Protein AF-A0A1H7T8N7-F1 (afdb_monomer_lite)

pLDDT: mean 84.77, std 7.49, range [51.78, 92.06]

Organism: Haloferax larsenii (NCBI:txid302484)

Radius of gyration: 14.23 Å; chains: 1; bounding box: 31×15×40 Å

Foldseek 3Di:
DFWDQDPVRDIDDLLVVLLVQLVVQLVVQLVVCVVVVHDSVVSNVVSNVRSNVRSVVSSVVSVVVRVD

Structure (mmCIF, N/CA/C/O backbone):
data_AF-A0A1H7T8N7-F1
#
_entry.id   AF-A0A1H7T8N7-F1
#
loop_
_atom_site.group_PDB
_atom_site.id
_atom_site.type_symbol
_atom_site.label_atom_id
_atom_site.label_alt_id
_atom_site.label_comp_id
_atom_site.label_asym_id
_atom_site.label_entity_id
_atom_site.label_seq_id
_atom_site.pdbx_PDB_ins_code
_atom_site.Cartn_x
_atom_site.Cartn_y
_atom_site.Cartn_z
_atom_site.occupancy
_atom_si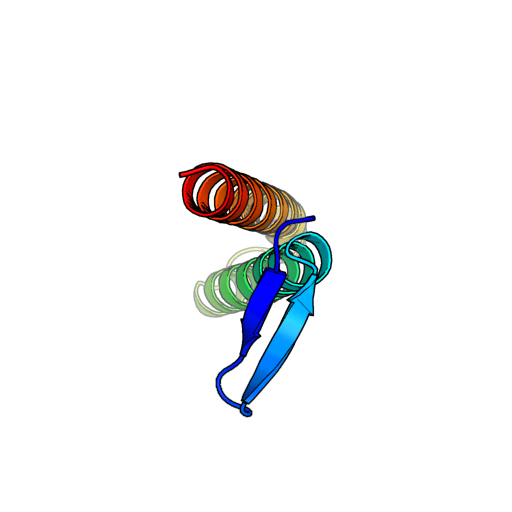te.B_iso_or_equiv
_atom_site.auth_seq_id
_atom_site.auth_comp_id
_atom_site.auth_asym_id
_atom_site.auth_atom_id
_atom_site.pdbx_PDB_model_num
ATOM 1 N N . MET A 1 1 ? 11.660 8.159 -18.320 1.00 63.94 1 MET A N 1
ATOM 2 C CA . MET A 1 1 ? 10.636 8.358 -17.267 1.00 63.94 1 MET A CA 1
ATOM 3 C C . MET A 1 1 ? 9.842 7.062 -17.176 1.00 63.94 1 MET A C 1
ATOM 5 O O . MET A 1 1 ? 9.257 6.682 -18.183 1.00 63.94 1 MET A O 1
ATOM 9 N N . ALA A 1 2 ? 9.905 6.339 -16.053 1.00 81.94 2 ALA A N 1
ATOM 10 C CA . ALA A 1 2 ? 9.288 5.016 -15.928 1.00 81.94 2 ALA A CA 1
ATOM 11 C C . ALA A 1 2 ? 7.760 5.088 -16.113 1.00 81.94 2 ALA A C 1
ATOM 13 O O . ALA A 1 2 ? 7.092 5.969 -15.558 1.00 81.94 2 ALA A O 1
ATOM 14 N N . THR A 1 3 ? 7.205 4.168 -16.904 1.00 86.75 3 THR A N 1
ATOM 15 C CA . THR A 1 3 ? 5.762 4.082 -17.175 1.00 86.75 3 THR A CA 1
ATOM 16 C C . THR A 1 3 ? 5.258 2.669 -16.927 1.00 86.75 3 THR A C 1
ATOM 18 O O . THR A 1 3 ? 5.985 1.695 -17.095 1.00 86.75 3 THR A O 1
ATOM 21 N N . VAL A 1 4 ? 3.998 2.561 -16.514 1.00 85.81 4 VAL A N 1
ATOM 22 C CA . VAL A 1 4 ? 3.337 1.291 -16.213 1.00 85.81 4 VAL A CA 1
ATOM 23 C C . VAL A 1 4 ? 2.203 1.090 -17.210 1.00 85.81 4 VAL A C 1
ATOM 25 O O . VAL A 1 4 ? 1.350 1.968 -17.350 1.00 85.81 4 VAL A O 1
ATOM 28 N N . LYS A 1 5 ? 2.171 -0.069 -17.881 1.00 86.00 5 LYS A N 1
ATOM 29 C CA . LYS A 1 5 ? 1.023 -0.483 -18.699 1.00 86.00 5 LYS A CA 1
ATOM 30 C C . LYS A 1 5 ? -0.157 -0.830 -17.798 1.00 86.00 5 LYS A C 1
ATOM 32 O O . LYS A 1 5 ? -0.043 -1.665 -16.905 1.00 86.00 5 LYS A O 1
ATOM 37 N N . THR A 1 6 ? -1.295 -0.210 -18.059 1.00 80.69 6 THR A N 1
ATOM 38 C CA . THR A 1 6 ? -2.565 -0.537 -17.420 1.00 80.69 6 THR A CA 1
ATOM 39 C C . THR A 1 6 ? -3.248 -1.689 -18.161 1.00 80.69 6 THR A C 1
ATOM 41 O O . THR A 1 6 ? -2.988 -1.936 -19.342 1.00 80.69 6 THR A O 1
ATOM 44 N N . GLY A 1 7 ? -4.179 -2.372 -17.488 1.00 79.88 7 GLY A N 1
ATOM 45 C CA . GLY A 1 7 ? -5.025 -3.404 -18.106 1.00 79.88 7 GLY A CA 1
ATOM 46 C C . GLY A 1 7 ? -5.970 -2.883 -19.199 1.00 79.88 7 GLY A C 1
ATOM 47 O O . GLY A 1 7 ? -6.633 -3.678 -19.852 1.00 79.88 7 GLY A O 1
ATOM 48 N N . PHE A 1 8 ? -6.014 -1.566 -19.425 1.00 80.25 8 PHE A N 1
ATOM 49 C CA . PHE A 1 8 ? -6.855 -0.905 -20.426 1.00 80.25 8 PHE A CA 1
ATOM 50 C C . PHE A 1 8 ? -6.092 -0.542 -21.710 1.00 80.25 8 PHE A C 1
ATOM 52 O O . PHE A 1 8 ? -6.584 0.231 -22.526 1.00 80.25 8 PHE A O 1
ATOM 59 N N . GLY A 1 9 ? -4.871 -1.060 -21.889 1.00 82.00 9 GLY A N 1
ATOM 60 C CA . GLY A 1 9 ? -4.053 -0.792 -23.077 1.00 82.00 9 GLY A CA 1
ATOM 61 C C . GLY A 1 9 ? -3.415 0.601 -23.105 1.00 82.00 9 GLY A C 1
ATOM 62 O O . GLY A 1 9 ? -2.838 0.988 -24.117 1.00 82.00 9 GLY A O 1
ATOM 63 N N . THR A 1 10 ? -3.482 1.347 -22.001 1.00 87.06 10 THR A N 1
ATOM 64 C CA . THR A 1 10 ? -2.849 2.664 -21.842 1.00 87.06 10 THR A CA 1
ATOM 65 C C . THR A 1 10 ? -1.648 2.575 -20.906 1.00 87.06 10 THR A C 1
ATOM 67 O O . THR A 1 10 ? -1.580 1.678 -20.067 1.00 87.06 10 THR A O 1
ATOM 70 N N . SER A 1 11 ? -0.698 3.503 -21.014 1.00 89.75 11 SER A N 1
ATOM 71 C CA . SER A 1 11 ? 0.427 3.610 -20.077 1.00 89.75 11 SER A CA 1
ATOM 72 C C . SER A 1 11 ? 0.281 4.860 -19.222 1.00 89.75 11 SER A C 1
ATOM 74 O O . SER A 1 11 ? -0.055 5.923 -19.739 1.00 89.75 11 SER A O 1
ATOM 76 N N . ILE A 1 12 ? 0.562 4.744 -17.926 1.00 91.00 12 ILE A N 1
ATOM 77 C CA . ILE A 1 12 ? 0.562 5.876 -16.991 1.00 91.00 12 ILE A CA 1
ATOM 78 C C . ILE A 1 12 ? 1.948 6.073 -16.367 1.00 91.00 12 ILE A C 1
ATOM 80 O O . ILE A 1 12 ? 2.726 5.116 -16.292 1.00 91.00 12 ILE A O 1
ATOM 84 N N . PRO A 1 13 ? 2.285 7.288 -15.897 1.00 91.31 13 PRO A N 1
ATOM 85 C CA . PRO A 1 13 ? 3.540 7.522 -15.189 1.00 91.31 13 PRO A CA 1
ATOM 86 C C . PRO A 1 13 ? 3.644 6.654 -13.930 1.00 91.31 13 PRO A C 1
ATOM 88 O O . PRO A 1 13 ? 2.671 6.522 -13.183 1.00 91.31 13 PRO A O 1
ATOM 91 N N . ALA A 1 14 ? 4.834 6.115 -13.651 1.00 89.00 14 ALA A N 1
ATOM 92 C CA . ALA A 1 14 ? 5.069 5.268 -12.479 1.00 89.00 14 ALA A CA 1
ATOM 93 C C . ALA A 1 14 ? 4.704 5.959 -11.154 1.00 89.00 14 ALA A C 1
ATOM 95 O O . ALA A 1 14 ? 4.184 5.308 -10.252 1.00 89.00 14 ALA A O 1
ATOM 96 N N . GLY A 1 15 ? 4.895 7.280 -11.054 1.00 87.50 15 GLY A N 1
ATOM 97 C CA . GLY A 1 15 ? 4.489 8.057 -9.878 1.00 87.50 15 GLY A CA 1
ATOM 98 C C . GLY A 1 15 ? 2.972 8.084 -9.659 1.00 87.50 15 GLY A C 1
ATOM 99 O O . GLY A 1 15 ? 2.510 7.960 -8.529 1.00 87.50 15 GLY A O 1
ATOM 100 N N . VAL A 1 16 ? 2.182 8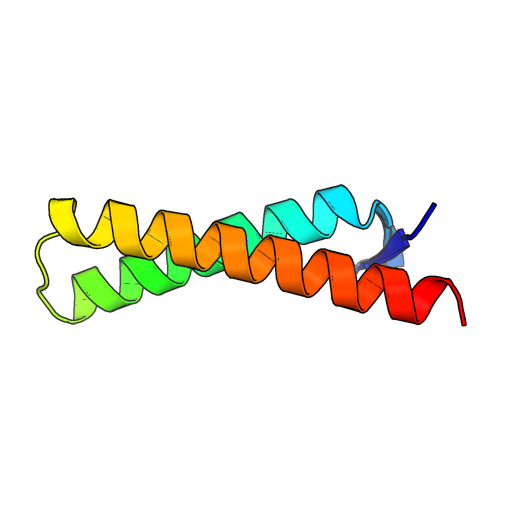.164 -10.737 1.00 89.75 16 VAL A N 1
ATOM 101 C CA . VAL A 1 16 ? 0.711 8.102 -10.653 1.00 89.75 16 VAL A CA 1
ATOM 102 C C . VAL A 1 16 ? 0.269 6.704 -10.228 1.00 89.75 16 VAL A C 1
ATOM 104 O O . VAL A 1 16 ? -0.581 6.564 -9.353 1.00 89.75 16 VAL A O 1
ATOM 107 N N . ALA A 1 17 ? 0.887 5.663 -10.789 1.00 89.69 17 ALA A N 1
ATOM 108 C CA . ALA A 1 17 ? 0.619 4.284 -10.390 1.00 89.69 17 ALA A CA 1
ATOM 109 C C . ALA A 1 17 ? 0.962 4.036 -8.907 1.00 89.69 17 ALA A C 1
ATOM 111 O O . ALA A 1 17 ? 0.172 3.436 -8.185 1.00 89.69 17 ALA A O 1
ATOM 112 N N . ALA A 1 18 ? 2.093 4.559 -8.431 1.00 89.00 18 ALA A N 1
ATOM 113 C CA . ALA A 1 18 ? 2.507 4.467 -7.033 1.00 89.00 18 ALA A CA 1
ATOM 114 C C . ALA A 1 18 ? 1.534 5.164 -6.073 1.00 89.00 18 ALA A C 1
ATOM 116 O O . ALA A 1 18 ? 1.217 4.617 -5.018 1.00 89.00 18 ALA A O 1
ATOM 117 N N . LEU A 1 19 ? 1.016 6.337 -6.452 1.00 88.56 19 LEU A N 1
ATOM 118 C CA . LEU A 1 19 ? -0.010 7.034 -5.679 1.00 88.56 19 LEU A CA 1
ATOM 119 C C . LEU A 1 19 ? -1.297 6.205 -5.581 1.00 88.56 19 LEU A C 1
ATOM 121 O O . LEU A 1 19 ? -1.862 6.078 -4.497 1.00 88.56 19 LEU A O 1
ATOM 125 N N . ILE A 1 20 ? -1.742 5.612 -6.692 1.00 90.19 20 ILE A N 1
ATOM 126 C CA . ILE A 1 20 ? -2.928 4.745 -6.709 1.00 90.19 20 ILE A CA 1
ATOM 127 C C . ILE A 1 20 ? -2.730 3.554 -5.767 1.00 90.19 20 ILE A C 1
ATOM 129 O O . ILE A 1 20 ? -3.616 3.264 -4.967 1.00 90.19 20 ILE A O 1
ATOM 133 N N . VAL A 1 21 ? -1.566 2.900 -5.819 1.00 91.00 21 VAL A N 1
ATOM 134 C CA . VAL A 1 21 ? -1.231 1.785 -4.919 1.00 91.00 21 VAL A CA 1
ATOM 135 C C . VAL A 1 21 ? -1.242 2.238 -3.462 1.00 91.00 21 VAL A C 1
ATOM 137 O O . VAL A 1 21 ? -1.848 1.568 -2.633 1.00 91.00 21 VAL A O 1
ATOM 140 N N . ALA A 1 22 ? -0.647 3.392 -3.148 1.00 89.94 22 ALA A N 1
ATOM 141 C CA . ALA A 1 22 ? -0.649 3.923 -1.790 1.00 89.94 22 ALA A CA 1
ATOM 142 C C . ALA A 1 22 ? -2.070 4.119 -1.249 1.00 89.94 22 ALA A C 1
ATOM 144 O O . ALA A 1 22 ? -2.389 3.662 -0.154 1.00 89.94 22 ALA A O 1
ATOM 145 N N . VAL A 1 23 ? -2.940 4.760 -2.033 1.00 90.50 23 VAL A N 1
ATOM 146 C CA . VAL A 1 23 ? -4.326 5.033 -1.634 1.00 90.50 23 VAL A CA 1
ATOM 147 C C . VAL A 1 23 ? -5.135 3.740 -1.526 1.00 90.50 23 VAL A C 1
ATOM 149 O O . VAL A 1 23 ? -5.839 3.546 -0.538 1.00 90.50 23 VAL A O 1
ATOM 152 N N . ALA A 1 24 ? -5.024 2.836 -2.501 1.00 90.25 24 ALA A N 1
ATOM 153 C CA . ALA A 1 24 ? -5.750 1.569 -2.494 1.00 90.25 24 ALA A CA 1
ATOM 154 C C . ALA A 1 24 ? -5.346 0.685 -1.305 1.00 90.25 24 ALA A C 1
ATOM 156 O O . ALA A 1 24 ? -6.217 0.169 -0.604 1.00 90.25 24 ALA A O 1
ATOM 157 N N . SER A 1 25 ? -4.043 0.564 -1.032 1.00 88.88 25 SER A N 1
ATOM 158 C CA . SER A 1 25 ? -3.530 -0.164 0.131 1.00 88.88 25 SER A CA 1
ATOM 159 C C . SER A 1 25 ? -4.009 0.456 1.440 1.00 88.88 25 SER A C 1
ATOM 161 O O . SER A 1 25 ? -4.446 -0.279 2.322 1.00 88.88 25 SER A O 1
ATOM 163 N N . SER A 1 26 ? -4.000 1.790 1.557 1.00 87.38 26 SER A N 1
ATOM 164 C CA . SER A 1 26 ? -4.553 2.477 2.727 1.00 87.38 26 SER A CA 1
ATOM 165 C C . SER A 1 26 ? -6.027 2.127 2.949 1.00 87.38 26 SER A C 1
ATOM 167 O O . SER A 1 26 ? -6.426 1.745 4.047 1.00 87.38 26 SER A O 1
ATOM 169 N N . LEU A 1 27 ? -6.852 2.220 1.904 1.00 88.00 27 LEU A N 1
ATOM 170 C CA . LEU A 1 27 ? -8.283 1.927 2.006 1.00 88.00 27 LEU A CA 1
ATOM 171 C C . LEU A 1 27 ? -8.546 0.467 2.397 1.00 88.00 27 LEU A C 1
ATOM 173 O O . LEU A 1 27 ? -9.401 0.208 3.243 1.00 88.00 27 LEU A O 1
ATOM 177 N N . LEU A 1 28 ? -7.792 -0.477 1.827 1.00 88.62 28 LEU A N 1
ATOM 178 C CA . LEU A 1 28 ? -7.890 -1.898 2.168 1.00 88.62 28 LEU A CA 1
ATOM 179 C C . LEU A 1 28 ? -7.500 -2.164 3.624 1.00 88.62 28 LEU A C 1
ATOM 181 O O . LEU A 1 28 ? -8.207 -2.884 4.328 1.00 88.62 28 LEU A O 1
ATOM 185 N N . LEU A 1 29 ? -6.404 -1.561 4.088 1.00 86.94 29 LEU A N 1
ATOM 186 C CA . LEU A 1 29 ? -5.940 -1.718 5.463 1.00 86.94 29 LEU A CA 1
ATOM 187 C C . LEU A 1 29 ? -6.947 -1.116 6.458 1.00 86.94 29 LEU A C 1
ATOM 189 O O . LEU A 1 29 ? -7.245 -1.722 7.485 1.00 86.94 29 LEU A O 1
ATOM 193 N N . LEU A 1 30 ? -7.539 0.035 6.120 1.00 85.50 30 LEU A N 1
ATOM 194 C CA . LEU A 1 30 ? -8.572 0.672 6.937 1.00 85.50 30 LEU A CA 1
ATOM 195 C C . LEU A 1 30 ? -9.821 -0.202 7.027 1.00 85.50 30 LEU A C 1
ATOM 197 O O . LEU A 1 30 ? -10.346 -0.413 8.118 1.00 85.50 30 LEU A O 1
ATOM 201 N N . ALA A 1 31 ? -10.275 -0.740 5.894 1.00 86.50 31 ALA A N 1
ATOM 202 C CA . ALA A 1 31 ? -11.410 -1.653 5.852 1.00 86.50 31 ALA A CA 1
ATOM 203 C C . ALA A 1 31 ? -11.159 -2.904 6.709 1.00 86.50 31 ALA A C 1
ATOM 205 O O . ALA A 1 31 ? -12.045 -3.323 7.454 1.00 86.50 31 ALA A O 1
ATOM 206 N N . ALA A 1 32 ? -9.944 -3.460 6.664 1.00 86.75 32 ALA A N 1
ATOM 207 C CA . ALA A 1 32 ? -9.559 -4.597 7.494 1.00 86.75 32 ALA A CA 1
ATOM 208 C C . ALA A 1 32 ? -9.613 -4.263 8.994 1.00 86.75 32 ALA A C 1
ATOM 210 O O . ALA A 1 32 ? -10.148 -5.044 9.777 1.00 86.75 32 ALA A O 1
ATOM 211 N N . PHE A 1 33 ? -9.119 -3.094 9.406 1.00 87.25 33 PHE A N 1
ATOM 212 C CA . PHE A 1 33 ? -9.169 -2.683 10.811 1.00 87.25 33 PHE A CA 1
ATOM 213 C C . PHE A 1 33 ? -10.587 -2.423 11.318 1.00 87.25 33 PHE A C 1
ATOM 215 O O . PHE A 1 33 ? -10.9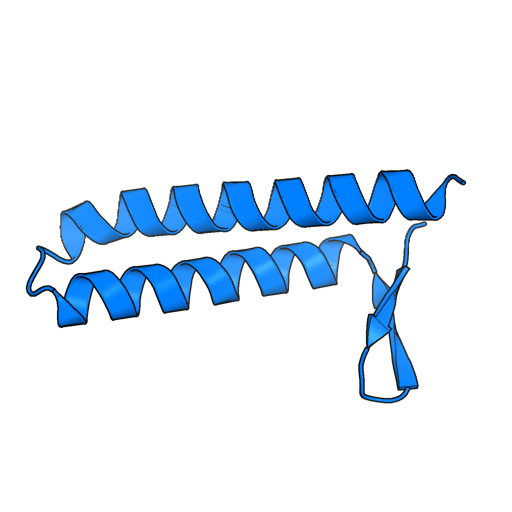07 -2.827 12.436 1.00 87.25 33 PHE A O 1
ATOM 222 N N . ILE A 1 34 ? -11.450 -1.832 10.488 1.00 85.06 34 ILE A N 1
ATOM 223 C CA . ILE A 1 34 ? -12.875 -1.675 10.810 1.00 85.06 34 ILE A CA 1
ATOM 224 C C . ILE A 1 34 ? -13.534 -3.049 10.980 1.00 85.06 34 ILE A C 1
ATOM 226 O O . ILE A 1 34 ? -14.247 -3.269 11.956 1.00 85.06 34 ILE A O 1
ATOM 230 N N . ALA A 1 35 ? -13.263 -3.995 10.076 1.00 88.31 35 ALA A N 1
ATOM 231 C CA . ALA A 1 35 ? -13.804 -5.353 10.157 1.00 88.31 35 ALA A CA 1
ATOM 232 C C . ALA A 1 35 ? -13.328 -6.117 11.409 1.00 88.31 35 ALA A C 1
ATOM 234 O O . ALA A 1 35 ? -14.064 -6.943 11.943 1.00 88.31 35 ALA A O 1
ATOM 235 N N . LEU A 1 36 ? -12.123 -5.817 11.900 1.00 89.12 36 LEU A N 1
ATOM 236 C CA . LEU A 1 36 ? -11.562 -6.369 13.138 1.00 89.12 36 LEU A CA 1
ATOM 237 C C . LEU A 1 36 ? -12.074 -5.667 14.410 1.00 89.12 36 LEU A C 1
ATOM 239 O O . LEU A 1 36 ? -11.666 -6.039 15.508 1.00 89.12 36 LEU A O 1
ATOM 243 N N . GLY A 1 37 ? -12.947 -4.660 14.285 1.00 85.12 37 GLY A N 1
ATOM 244 C CA . GLY A 1 37 ? -13.499 -3.914 15.421 1.00 85.12 37 GLY A CA 1
ATOM 245 C C . GLY A 1 37 ? -12.480 -3.013 16.123 1.00 85.12 37 GLY A C 1
ATOM 246 O O . GLY A 1 37 ? -12.646 -2.699 17.299 1.00 85.12 37 GLY A O 1
ATOM 247 N N . ARG A 1 38 ? -11.403 -2.626 15.429 1.00 82.19 38 ARG A N 1
ATOM 248 C CA . ARG A 1 38 ? -10.333 -1.787 15.980 1.00 82.19 38 ARG A CA 1
ATOM 249 C C . ARG A 1 38 ? -10.723 -0.309 15.942 1.00 82.19 38 ARG A C 1
ATOM 251 O O . ARG A 1 38 ? -11.428 0.127 15.033 1.00 82.19 38 ARG A O 1
ATOM 258 N N . ASP A 1 39 ? -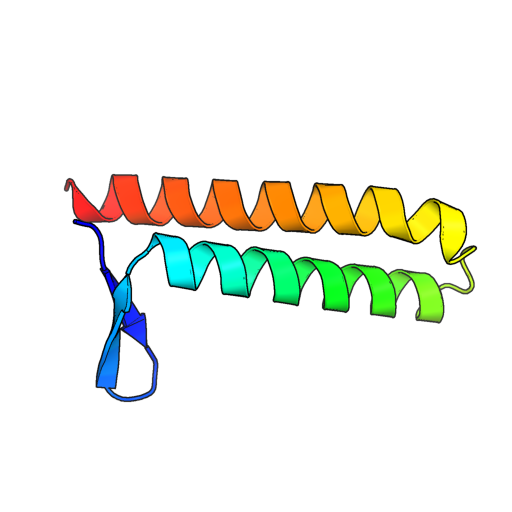10.204 0.478 16.885 1.00 79.88 39 ASP A N 1
ATOM 259 C CA . ASP A 1 39 ? -10.462 1.919 16.923 1.00 79.88 39 ASP A CA 1
ATOM 260 C C . ASP A 1 39 ? -9.987 2.615 15.630 1.00 79.88 39 ASP A C 1
ATOM 262 O O . ASP A 1 39 ? -8.800 2.534 15.274 1.00 79.88 39 ASP A O 1
ATOM 266 N N . PRO A 1 40 ? -10.877 3.338 14.923 1.00 69.94 40 PRO A N 1
ATOM 267 C CA . PRO A 1 40 ? -10.570 3.929 13.621 1.00 69.94 40 PRO A CA 1
ATOM 268 C C . PRO A 1 40 ? -9.527 5.051 13.722 1.00 69.94 40 PRO A C 1
ATOM 270 O O . PRO A 1 40 ? -8.735 5.248 12.802 1.00 69.94 40 PRO A O 1
ATOM 273 N N . SER A 1 41 ? -9.470 5.747 14.858 1.00 74.50 41 SER A N 1
ATOM 274 C CA . SER A 1 41 ? -8.551 6.862 15.120 1.00 74.50 41 SER A CA 1
ATOM 275 C C . SER A 1 41 ? -7.083 6.425 15.124 1.00 74.50 41 SER A C 1
ATOM 277 O O . SER A 1 41 ? -6.241 7.069 14.505 1.00 74.50 41 SER A O 1
ATOM 279 N N . ILE A 1 42 ? -6.778 5.310 15.799 1.00 70.56 42 ILE A N 1
ATOM 280 C CA . ILE A 1 42 ? -5.425 4.728 15.852 1.00 70.56 42 ILE A CA 1
ATOM 281 C C . ILE A 1 42 ? -5.097 4.067 14.507 1.00 70.56 42 ILE A C 1
ATOM 283 O O . ILE A 1 42 ? -3.990 4.197 13.984 1.00 70.56 42 ILE A O 1
ATOM 287 N N . SER A 1 43 ? -6.104 3.432 13.908 1.00 77.19 43 SER A N 1
ATOM 288 C CA . SER A 1 43 ? -6.007 2.762 12.613 1.00 77.19 43 SER A CA 1
ATOM 289 C C . SER A 1 43 ? -5.634 3.713 11.472 1.00 77.19 43 SER A C 1
ATOM 291 O O . SER A 1 43 ? -4.899 3.314 10.578 1.00 77.19 43 SER A O 1
ATOM 293 N N . LEU A 1 44 ? -6.063 4.980 11.503 1.00 80.50 44 LEU A N 1
ATOM 294 C CA . LEU A 1 44 ? -5.755 5.971 10.461 1.00 80.50 44 LEU A CA 1
ATOM 295 C C . LEU A 1 44 ? -4.251 6.227 10.283 1.00 80.50 44 LEU A C 1
ATOM 297 O O . LEU A 1 44 ? -3.792 6.397 9.152 1.00 80.50 44 LEU A O 1
ATOM 301 N N . ILE A 1 45 ? -3.474 6.232 11.370 1.00 84.31 45 ILE A N 1
ATOM 302 C CA . ILE A 1 45 ? -2.019 6.440 11.303 1.00 84.31 45 ILE A CA 1
ATOM 303 C C . ILE A 1 45 ? -1.345 5.216 10.678 1.00 84.31 45 ILE A C 1
ATOM 305 O O . ILE A 1 45 ? -0.565 5.358 9.737 1.00 84.31 45 ILE A O 1
ATOM 309 N N . GLU A 1 46 ? -1.686 4.015 11.154 1.00 83.12 46 GLU A N 1
ATOM 310 C CA . GLU A 1 46 ? -1.149 2.753 10.627 1.00 83.12 46 GLU A CA 1
ATOM 311 C C . GLU A 1 46 ? -1.482 2.580 9.137 1.00 83.12 46 GLU A C 1
ATOM 313 O O . GLU A 1 46 ? -0.617 2.238 8.333 1.00 83.12 46 GLU A O 1
ATOM 318 N N . VAL A 1 47 ? -2.719 2.904 8.758 1.00 87.00 47 VAL A N 1
ATOM 319 C CA . VAL A 1 47 ? -3.206 2.930 7.377 1.00 87.00 47 VAL A CA 1
ATOM 320 C C . VAL A 1 47 ? -2.395 3.879 6.510 1.00 87.00 47 VAL A C 1
ATOM 322 O O . VAL A 1 47 ? -1.932 3.491 5.440 1.00 87.00 47 VAL A O 1
ATOM 325 N N . THR A 1 48 ? -2.199 5.112 6.975 1.00 87.06 48 THR A N 1
ATOM 326 C CA . THR A 1 48 ? -1.477 6.136 6.214 1.00 87.06 48 THR A CA 1
ATOM 327 C C . THR A 1 48 ? -0.030 5.716 5.979 1.00 87.06 48 THR A C 1
ATOM 329 O O . THR A 1 48 ? 0.459 5.790 4.853 1.00 87.06 48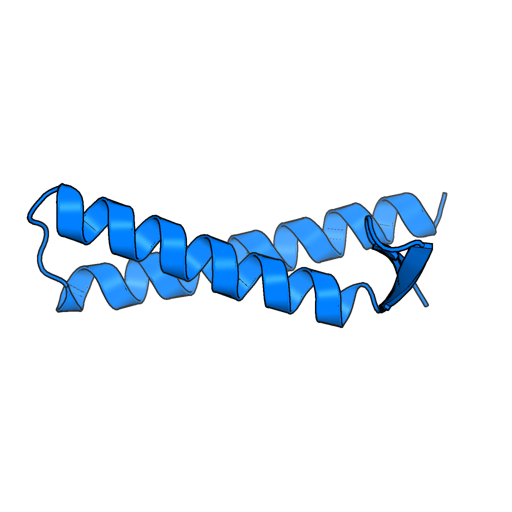 THR A O 1
ATOM 332 N N . ILE A 1 49 ? 0.645 5.217 7.018 1.00 88.69 49 ILE A N 1
ATOM 333 C CA . ILE A 1 49 ? 2.019 4.719 6.910 1.00 88.69 49 ILE A CA 1
ATOM 334 C C . ILE A 1 49 ? 2.072 3.508 5.970 1.00 88.69 49 ILE A C 1
ATOM 336 O O . ILE A 1 49 ? 2.904 3.481 5.065 1.00 88.69 49 ILE A O 1
ATOM 340 N N . GLY A 1 50 ? 1.164 2.541 6.127 1.00 88.94 50 GLY A N 1
ATOM 341 C CA . GLY A 1 50 ? 1.094 1.348 5.280 1.00 88.94 50 GLY A CA 1
ATOM 342 C C . GLY A 1 50 ? 0.888 1.678 3.800 1.00 88.94 50 GLY A C 1
ATOM 343 O O . GLY A 1 50 ? 1.556 1.103 2.935 1.00 88.94 50 GLY A O 1
ATOM 344 N N . GLY A 1 51 ? 0.027 2.652 3.498 1.00 89.50 51 GLY A N 1
ATOM 345 C CA . GLY A 1 51 ? -0.158 3.166 2.145 1.00 89.50 51 GLY A CA 1
ATOM 346 C C . GLY A 1 51 ? 1.092 3.832 1.586 1.00 89.50 51 GLY A C 1
ATOM 347 O O . GLY A 1 51 ? 1.528 3.480 0.492 1.00 89.50 51 GLY A O 1
ATOM 348 N N . ILE A 1 52 ? 1.717 4.746 2.338 1.00 89.88 52 ILE A N 1
ATOM 349 C CA . ILE A 1 52 ? 2.957 5.418 1.912 1.00 89.88 52 ILE A CA 1
ATOM 350 C C . ILE A 1 52 ? 4.046 4.385 1.602 1.00 89.88 52 ILE A C 1
ATOM 352 O O . ILE A 1 52 ? 4.634 4.422 0.522 1.00 89.88 52 ILE A O 1
ATOM 356 N N . VAL A 1 53 ? 4.276 3.435 2.512 1.00 92.06 53 VAL A N 1
ATOM 357 C CA . VAL A 1 53 ? 5.273 2.368 2.340 1.00 92.06 53 VAL A CA 1
ATOM 358 C C . VAL A 1 53 ? 4.971 1.540 1.091 1.00 92.06 53 VAL A C 1
ATOM 360 O O . VAL A 1 53 ? 5.870 1.308 0.284 1.00 92.06 53 VAL A O 1
ATOM 363 N N . SER A 1 54 ? 3.709 1.156 0.882 1.00 91.06 54 SER A N 1
ATOM 364 C CA . SER A 1 54 ? 3.284 0.395 -0.301 1.00 91.06 54 SER A CA 1
ATOM 365 C C . SER A 1 54 ? 3.528 1.161 -1.604 1.00 91.06 54 SER A C 1
ATOM 367 O O . SER A 1 54 ? 4.057 0.599 -2.562 1.00 91.06 54 SER A O 1
ATOM 369 N N . GLY A 1 55 ? 3.179 2.451 -1.645 1.00 87.81 55 GLY A N 1
ATOM 370 C CA . GLY A 1 55 ? 3.393 3.300 -2.818 1.00 87.81 55 GLY A CA 1
ATOM 371 C C . GLY A 1 55 ? 4.870 3.496 -3.144 1.00 87.81 55 GLY A C 1
ATOM 372 O O . GLY A 1 55 ? 5.270 3.354 -4.299 1.00 87.81 55 GLY A O 1
ATOM 373 N N . VAL A 1 56 ? 5.699 3.767 -2.132 1.00 90.50 56 VAL A N 1
ATOM 374 C CA . VAL A 1 56 ? 7.151 3.932 -2.303 1.00 90.50 56 VAL A CA 1
ATOM 375 C C . VAL A 1 56 ? 7.796 2.629 -2.771 1.00 90.50 56 VAL A C 1
ATOM 377 O O . VAL A 1 56 ? 8.566 2.646 -3.730 1.00 90.50 56 VAL A O 1
ATOM 380 N N . ALA A 1 57 ? 7.454 1.497 -2.149 1.00 90.94 57 ALA A N 1
ATOM 381 C CA . ALA A 1 57 ? 7.966 0.186 -2.544 1.00 90.94 57 ALA A CA 1
ATOM 382 C C . ALA A 1 57 ? 7.588 -0.156 -3.993 1.00 90.94 57 ALA A C 1
ATOM 384 O O . ALA A 1 57 ? 8.434 -0.607 -4.767 1.00 90.94 57 ALA A O 1
ATOM 385 N N . TYR A 1 58 ? 6.343 0.124 -4.385 1.00 90.38 58 TYR A N 1
ATOM 386 C CA . TYR A 1 58 ? 5.888 -0.050 -5.760 1.00 90.38 58 TYR A CA 1
ATOM 387 C C . TYR A 1 58 ? 6.677 0.829 -6.738 1.00 90.38 58 TYR A C 1
ATOM 389 O O . TYR A 1 58 ? 7.170 0.337 -7.753 1.00 90.38 58 TYR A O 1
ATOM 397 N N . TYR A 1 59 ? 6.833 2.120 -6.428 1.00 88.88 59 TYR A N 1
ATOM 398 C CA . TYR A 1 59 ? 7.579 3.047 -7.276 1.00 88.88 59 TYR A CA 1
ATOM 399 C C . TYR A 1 59 ? 9.034 2.612 -7.460 1.00 88.88 59 TYR A C 1
ATOM 401 O O . TYR A 1 59 ? 9.533 2.599 -8.586 1.00 88.88 59 TYR A O 1
ATOM 409 N N . ALA A 1 60 ? 9.701 2.229 -6.370 1.00 88.19 60 ALA A N 1
ATOM 410 C CA . ALA A 1 60 ? 11.074 1.745 -6.405 1.00 88.19 60 ALA A CA 1
ATOM 411 C C . ALA A 1 60 ? 11.195 0.483 -7.271 1.00 88.19 60 ALA A C 1
ATOM 413 O O . ALA A 1 60 ? 12.032 0.443 -8.169 1.00 88.19 60 ALA A O 1
ATOM 414 N N . GLY A 1 61 ? 10.311 -0.503 -7.082 1.00 88.38 61 GLY A N 1
ATOM 415 C CA . GLY A 1 61 ? 10.316 -1.733 -7.878 1.00 88.38 61 GLY A CA 1
ATOM 416 C C . GLY A 1 61 ? 10.090 -1.492 -9.374 1.00 88.38 61 GLY A C 1
ATOM 417 O O . GLY A 1 61 ? 10.779 -2.077 -10.208 1.00 88.38 61 GLY A O 1
ATOM 418 N N . VAL A 1 62 ? 9.165 -0.595 -9.730 1.00 87.56 62 VAL A N 1
ATOM 419 C CA . VAL A 1 62 ? 8.927 -0.213 -11.133 1.00 87.56 62 VAL A CA 1
ATOM 420 C C . VAL A 1 62 ? 10.121 0.534 -11.719 1.00 87.56 62 VAL A C 1
ATOM 422 O O . VAL A 1 62 ? 10.453 0.313 -12.881 1.00 87.56 62 VAL A O 1
ATOM 425 N N . SER A 1 63 ? 10.754 1.409 -10.937 1.00 82.38 63 SER A N 1
ATOM 426 C CA . SER A 1 63 ? 11.901 2.202 -11.390 1.00 82.38 63 SER A CA 1
ATOM 427 C C . SER A 1 63 ? 13.096 1.305 -11.701 1.00 82.38 63 SER A C 1
ATOM 429 O O . SER A 1 63 ? 13.619 1.390 -12.803 1.00 82.38 63 SER A O 1
ATOM 431 N N . VAL A 1 64 ? 13.438 0.373 -10.801 1.00 84.56 64 VAL A N 1
ATOM 432 C CA . VAL A 1 64 ? 14.515 -0.609 -11.029 1.00 84.56 64 VAL A CA 1
ATOM 433 C C . VAL A 1 64 ? 14.247 -1.437 -12.286 1.00 84.56 64 VAL A C 1
ATOM 435 O O . VAL A 1 64 ? 15.112 -1.555 -13.138 1.00 84.56 64 VAL A O 1
ATOM 438 N N . ARG A 1 65 ? 13.021 -1.946 -12.458 1.00 78.38 65 ARG A N 1
ATOM 439 C CA . ARG A 1 65 ? 12.658 -2.749 -13.637 1.00 78.38 65 ARG A CA 1
ATOM 440 C C . ARG A 1 65 ? 12.667 -1.960 -14.951 1.00 78.38 65 ARG A C 1
ATOM 442 O O . ARG A 1 65 ? 12.700 -2.568 -16.011 1.00 78.38 65 ARG A O 1
ATOM 449 N N . SER A 1 66 ? 12.513 -0.641 -14.893 1.00 71.81 66 SER A N 1
ATOM 450 C CA . SER A 1 66 ? 12.461 0.198 -16.096 1.00 71.81 66 SER A CA 1
ATOM 451 C C . SER A 1 66 ? 13.842 0.669 -16.556 1.00 71.81 66 SER A C 1
ATOM 453 O O . SER A 1 66 ? 13.928 1.192 -17.665 1.00 71.81 66 SER A O 1
ATOM 455 N N . ASP A 1 67 ? 14.865 0.538 -15.704 1.00 61.53 67 ASP A N 1
ATOM 456 C CA . ASP A 1 67 ? 16.257 0.894 -16.005 1.00 61.53 67 ASP A CA 1
ATOM 457 C C . ASP A 1 67 ? 17.084 -0.301 -16.540 1.00 61.53 67 ASP A C 1
ATOM 459 O O . ASP A 1 67 ? 18.144 -0.069 -17.122 1.00 61.53 67 ASP A O 1
ATOM 463 N N . ASP A 1 68 ? 16.590 -1.540 -16.386 1.00 51.78 68 ASP A N 1
ATOM 464 C CA . ASP A 1 68 ? 17.086 -2.772 -17.041 1.00 51.78 68 ASP A C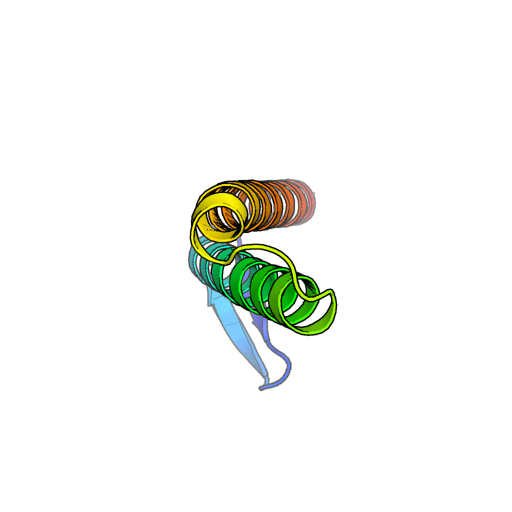A 1
ATOM 465 C C . ASP A 1 68 ? 16.463 -2.978 -18.440 1.00 51.78 68 ASP A C 1
ATOM 467 O O . ASP A 1 68 ? 17.196 -3.400 -19.367 1.00 51.78 68 ASP A O 1
#

Secondary structure (DSSP, 8-state):
--EEE-TTS-EEEHHHHHHHHHHHHHHHHHHHHHHTT--HHHHHHHHHHHHHHHHHHHHHHHHHHHH-

Sequence (68 aa):
MATVKTGFGTSIPAGVAALIVAVASSLLLLAAFIALGRDPSISLIEVTIGGIVSGVAYYAGVSVRSDD